Protein AF-A0A1J8PV19-F1 (afdb_monomer)

Mean predicted aligned error: 11.36 Å

Organism: NCBI:txid180088

Sequence (91 aa):
MSETQLAPNIYTIENNLWKKQLVSVGGEDAIVGCQRLVGGTQSWKLEYKDGYATFQGMPPYLAEGKYIALDSTASCRFALCVASNTKSESN

Foldseek 3Di:
DDPPPDDQQKDWDFDPVDDGWTFWADPPQATDTHNDDVLIFGIWRWDADPNDIWTATPPDHPRHRWTFDQDPVRHGGIDPDDPPPPPPPDD

Nearest PDB structures (foldseek):
  3ah1-assembly2_B  TM=7.247E-01  e=1.270E-01  Clostridium botulinum
  3bao-assembly1_A  TM=7.782E-01  e=1.993E-01  Homo sapiens
  3fjf-assembly1_A  TM=7.783E-01  e=3.129E-01  Homo sapiens
  3cqa-assembly3_A  TM=8.138E-01  e=2.958E-01  unclassified
  1m16-assembly2_B  TM=8.202E-01  e=6.154E-01  Homo sapiens

Radius of gyration: 15.47 Å; Cα contacts (8 Å, |Δi|>4): 160; chains: 1; bounding box: 48×34×26 Å

Secondary structure (DSSP, 8-state):
---------EE--EESSSTTEEEEE-GGGBEEEES--TTSB--EEEEEETTEEEEEEPTTSTTBT-EEEE-TTS-EEEE------------

pLDDT: mean 71.59, std 16.85, range [37.75, 89.69]

Solvent-accessible surface area (backbone atoms only — not comparable to full-atom values): 5758 Å² total; per-residue (Å²): 131,84,82,72,78,69,66,83,56,68,43,68,54,71,43,83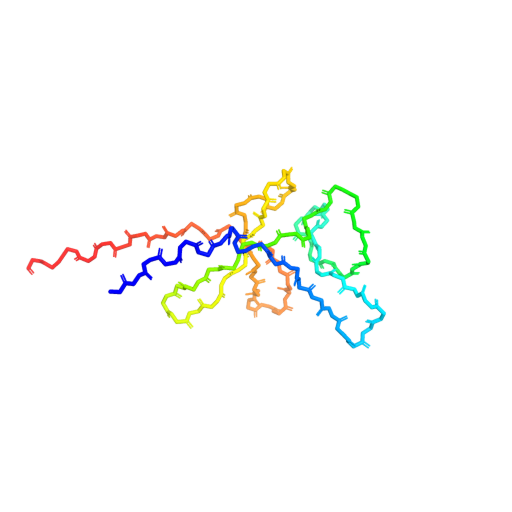,91,50,85,71,18,28,49,26,34,52,80,92,54,37,73,44,75,35,76,76,59,90,79,30,25,50,45,25,39,64,47,80,54,100,93,38,81,43,42,28,26,37,79,98,25,86,37,46,82,34,34,76,42,76,44,95,82,74,47,69,38,63,46,88,77,76,82,78,81,76,76,82,82,84,128

Structure (mmCIF, N/CA/C/O backbone):
data_AF-A0A1J8PV19-F1
#
_entry.id   AF-A0A1J8PV19-F1
#
loop_
_atom_site.group_PDB
_atom_site.id
_atom_site.type_symbol
_atom_site.label_atom_id
_atom_site.label_alt_id
_atom_site.label_comp_id
_atom_site.label_asym_id
_atom_site.label_entity_id
_atom_site.label_seq_id
_atom_site.pdbx_PDB_ins_code
_atom_site.Cartn_x
_atom_site.Cartn_y
_atom_site.Cartn_z
_atom_site.occupancy
_atom_site.B_iso_or_equiv
_atom_site.auth_seq_id
_atom_site.auth_comp_id
_atom_site.auth_asym_id
_atom_site.auth_atom_id
_atom_site.pdbx_PDB_model_num
ATOM 1 N N . MET A 1 1 ? -27.682 15.571 8.556 1.00 39.75 1 MET A N 1
ATOM 2 C CA . MET A 1 1 ? -26.277 15.147 8.394 1.00 39.75 1 MET A CA 1
ATOM 3 C C . MET A 1 1 ? -25.882 15.516 6.976 1.00 39.75 1 MET A C 1
ATOM 5 O O . MET A 1 1 ? -26.501 14.981 6.067 1.00 39.75 1 MET A O 1
ATOM 9 N N . SER A 1 2 ? -25.004 16.502 6.759 1.00 41.09 2 SER A N 1
ATOM 10 C CA . SER A 1 2 ? -24.560 16.809 5.394 1.00 41.09 2 SER A CA 1
ATOM 11 C C . SER A 1 2 ? -23.551 15.748 4.976 1.00 41.09 2 SER A C 1
ATOM 13 O O . SER A 1 2 ? -22.496 15.614 5.598 1.00 41.09 2 SER A O 1
ATOM 15 N N . GLU A 1 3 ? -23.886 14.985 3.942 1.00 49.72 3 GLU A N 1
ATOM 16 C CA . GLU A 1 3 ? -22.932 14.131 3.246 1.00 49.72 3 GLU A CA 1
ATOM 17 C C . GLU A 1 3 ? -21.956 15.037 2.509 1.00 49.72 3 GLU A C 1
ATOM 19 O O . GLU A 1 3 ? -22.105 15.359 1.332 1.00 49.72 3 GLU A O 1
ATOM 24 N N . THR A 1 4 ? -20.970 15.529 3.250 1.00 49.16 4 THR A N 1
ATOM 25 C CA . THR A 1 4 ? -19.800 16.143 2.649 1.00 49.16 4 THR A CA 1
ATOM 26 C C . THR A 1 4 ? -19.137 15.014 1.874 1.00 49.16 4 THR A C 1
ATOM 28 O O . THR A 1 4 ? -18.501 14.151 2.477 1.00 49.16 4 THR A O 1
ATOM 31 N N . GLN A 1 5 ? -19.354 14.962 0.556 1.00 46.38 5 GLN A N 1
ATOM 32 C CA . GLN A 1 5 ? -18.532 14.157 -0.338 1.00 46.38 5 GLN A CA 1
ATOM 33 C C . GLN A 1 5 ? -17.111 14.686 -0.184 1.00 46.38 5 GLN A C 1
ATOM 35 O O . GLN A 1 5 ? -16.716 15.666 -0.814 1.00 46.38 5 GLN A O 1
ATOM 40 N N . LEU A 1 6 ? -16.367 14.084 0.743 1.00 51.62 6 LEU A N 1
ATOM 41 C CA . LEU A 1 6 ? -14.932 14.250 0.826 1.00 51.62 6 LEU A CA 1
ATOM 42 C C . LEU A 1 6 ? -14.417 13.885 -0.567 1.00 51.62 6 LEU A C 1
ATOM 44 O O . LEU A 1 6 ? -14.719 12.801 -1.075 1.00 51.62 6 LEU A O 1
ATOM 48 N N . ALA A 1 7 ? -13.729 14.835 -1.208 1.00 51.56 7 ALA A N 1
ATOM 49 C CA . ALA A 1 7 ? -12.986 14.614 -2.445 1.00 51.56 7 ALA A CA 1
ATOM 50 C C . ALA A 1 7 ? -12.272 13.255 -2.372 1.00 51.56 7 ALA A C 1
ATOM 52 O O . ALA A 1 7 ? -11.914 12.861 -1.260 1.00 51.56 7 ALA A O 1
ATOM 53 N N . PRO A 1 8 ? -12.075 12.527 -3.492 1.00 58.16 8 PRO A N 1
ATOM 54 C CA . PRO A 1 8 ? -11.499 11.187 -3.453 1.00 58.16 8 PRO A CA 1
ATOM 55 C C . PRO A 1 8 ? -10.289 11.194 -2.519 1.00 58.16 8 PRO A C 1
ATOM 57 O O . PRO A 1 8 ? -9.323 11.917 -2.753 1.00 58.16 8 PRO A O 1
ATOM 60 N N . ASN A 1 9 ? -10.442 10.470 -1.409 1.00 72.69 9 ASN A N 1
ATOM 61 C CA . ASN A 1 9 ? -9.574 10.454 -0.238 1.00 72.69 9 ASN A CA 1
ATOM 62 C C . ASN A 1 9 ? -8.264 9.735 -0.604 1.00 72.69 9 ASN A C 1
ATOM 64 O O . ASN A 1 9 ? -8.004 8.609 -0.176 1.00 72.69 9 ASN A O 1
ATOM 68 N N . ILE A 1 10 ? -7.504 10.358 -1.507 1.00 84.12 10 ILE A N 1
ATOM 69 C CA . ILE A 1 10 ? -6.248 9.867 -2.055 1.00 84.12 10 ILE A CA 1
ATOM 70 C C . ILE A 1 10 ? -5.132 10.421 -1.183 1.00 84.12 10 ILE A C 1
ATOM 72 O O . ILE A 1 10 ? -4.913 11.629 -1.110 1.00 84.12 10 ILE A O 1
ATOM 76 N N . TYR A 1 11 ? -4.408 9.512 -0.550 1.00 87.31 11 TYR A N 1
ATOM 77 C CA . TYR A 1 11 ? -3.330 9.814 0.372 1.00 87.31 11 TYR A CA 1
ATOM 78 C C . TYR A 1 11 ? -2.016 9.197 -0.096 1.00 87.31 11 TYR A C 1
ATOM 80 O O . TYR A 1 11 ? -1.978 8.243 -0.874 1.00 87.31 11 TYR A O 1
ATOM 88 N N . THR A 1 12 ? -0.923 9.731 0.433 1.00 89.00 12 THR A N 1
ATOM 89 C CA . THR A 1 12 ? 0.407 9.119 0.405 1.00 89.00 12 THR A CA 1
ATOM 90 C C . THR A 1 12 ? 0.767 8.666 1.815 1.00 89.00 12 THR A C 1
ATOM 92 O O . THR A 1 12 ? 0.427 9.353 2.778 1.00 89.00 12 THR A O 1
ATOM 95 N N . ILE A 1 13 ? 1.493 7.559 1.951 1.00 88.62 13 ILE A N 1
ATOM 96 C CA . ILE A 1 13 ? 2.051 7.131 3.240 1.00 88.62 13 ILE A CA 1
ATOM 97 C C . ILE A 1 13 ? 3.536 7.500 3.239 1.00 88.62 13 ILE A C 1
ATOM 99 O O . ILE A 1 13 ? 4.296 6.984 2.419 1.00 88.62 13 ILE A O 1
ATOM 103 N N . GLU A 1 14 ? 3.940 8.410 4.126 1.00 88.56 14 GLU A N 1
ATOM 104 C CA . GLU A 1 14 ? 5.319 8.900 4.242 1.00 88.56 14 GLU A CA 1
ATOM 105 C C . GLU A 1 14 ? 6.005 8.306 5.477 1.00 88.56 14 GLU A C 1
ATOM 107 O O . GLU A 1 14 ? 5.477 8.331 6.589 1.00 88.56 14 GLU A O 1
ATOM 112 N N . ASN A 1 15 ? 7.212 7.786 5.280 1.00 82.38 15 ASN A N 1
ATOM 113 C CA . ASN A 1 15 ? 8.134 7.464 6.352 1.00 82.38 15 ASN A CA 1
ATOM 114 C C . ASN A 1 15 ? 8.961 8.713 6.689 1.00 82.38 15 ASN A C 1
ATOM 116 O O . ASN A 1 15 ? 9.815 9.129 5.905 1.00 82.38 15 ASN A O 1
ATOM 120 N N . ASN A 1 16 ? 8.716 9.265 7.880 1.00 79.69 16 ASN A N 1
ATOM 121 C CA . ASN A 1 16 ? 9.373 10.471 8.391 1.00 79.69 16 ASN A CA 1
ATOM 122 C C . ASN A 1 16 ? 10.678 10.195 9.163 1.00 79.69 16 ASN A C 1
ATOM 124 O O . ASN A 1 16 ? 11.362 11.140 9.553 1.00 79.69 16 ASN A O 1
ATOM 128 N N . LEU A 1 17 ? 11.028 8.925 9.409 1.00 74.56 17 LEU A N 1
ATOM 129 C CA . LEU A 1 17 ? 12.267 8.541 10.102 1.00 74.56 17 LEU A CA 1
ATOM 130 C C . LEU A 1 17 ? 13.487 8.581 9.171 1.00 74.56 17 LEU A C 1
ATOM 132 O O . LEU A 1 17 ? 14.611 8.796 9.624 1.00 74.56 17 LEU A O 1
ATOM 136 N N . TRP A 1 18 ? 13.272 8.404 7.867 1.00 64.38 18 TRP A N 1
ATOM 137 C CA . TRP A 1 18 ? 14.296 8.499 6.826 1.00 64.38 18 TRP A CA 1
ATOM 138 C C . TRP A 1 18 ? 13.912 9.571 5.800 1.00 64.38 18 TRP A C 1
ATOM 140 O O . TRP A 1 18 ? 12.764 9.992 5.738 1.00 64.38 18 TRP A O 1
ATOM 150 N N . LYS A 1 19 ? 14.873 10.058 5.000 1.00 72.75 19 LYS A N 1
ATOM 151 C CA . LYS A 1 19 ? 14.660 11.116 3.987 1.00 72.75 19 LYS A CA 1
ATOM 152 C C . LYS A 1 19 ? 13.368 10.884 3.184 1.00 72.75 19 LYS A C 1
ATOM 154 O O . LYS A 1 19 ? 13.405 10.019 2.321 1.00 72.75 19 LYS A O 1
ATOM 159 N N . LYS A 1 20 ? 12.302 11.668 3.408 1.00 79.56 20 LYS A N 1
ATOM 160 C CA . LYS A 1 20 ? 11.017 11.667 2.664 1.00 79.56 20 LYS A CA 1
ATOM 161 C C . LYS A 1 20 ? 10.790 10.424 1.790 1.00 79.56 20 LYS A C 1
ATOM 163 O O . LYS A 1 20 ? 10.859 10.510 0.563 1.00 79.56 20 LYS A O 1
ATOM 168 N N . GLN A 1 21 ? 10.615 9.255 2.407 1.00 85.00 21 GLN A N 1
ATOM 169 C CA . GLN A 1 21 ? 10.369 8.017 1.666 1.00 85.00 21 GLN A CA 1
ATOM 170 C C . GLN A 1 2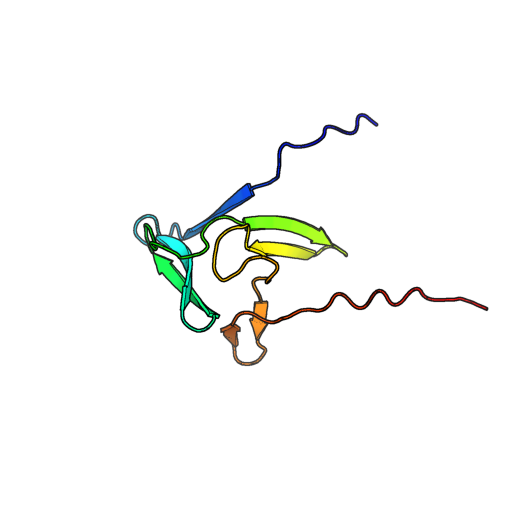1 ? 8.876 7.732 1.661 1.00 85.00 21 GLN A C 1
ATOM 172 O O . GLN A 1 21 ? 8.261 7.596 2.712 1.00 85.00 21 GLN A O 1
ATOM 177 N N . LEU A 1 22 ? 8.296 7.614 0.478 1.00 88.44 22 LEU A N 1
ATOM 178 C CA . LEU A 1 22 ? 6.921 7.192 0.296 1.00 88.44 22 LEU A CA 1
ATOM 179 C C . LEU A 1 22 ? 6.858 5.668 0.228 1.00 88.44 22 LEU A C 1
ATOM 181 O O . LEU A 1 22 ? 7.707 5.024 -0.397 1.00 88.44 22 LEU A O 1
ATOM 185 N N . VAL A 1 23 ? 5.824 5.100 0.838 1.00 87.81 23 VAL A N 1
ATOM 186 C CA . VAL A 1 23 ? 5.466 3.696 0.640 1.00 87.81 23 VAL A CA 1
ATOM 187 C C . VAL A 1 23 ? 5.002 3.526 -0.802 1.00 87.81 23 VAL A C 1
ATOM 189 O O . VAL A 1 23 ? 4.056 4.185 -1.241 1.00 87.81 23 VAL A O 1
ATOM 192 N N . SER A 1 24 ? 5.688 2.652 -1.533 1.00 87.69 24 SER A N 1
ATOM 193 C CA . SER A 1 24 ? 5.408 2.334 -2.925 1.00 87.69 24 SER A CA 1
ATOM 194 C C . SER A 1 24 ? 5.316 0.833 -3.146 1.00 87.69 24 SER A C 1
ATOM 19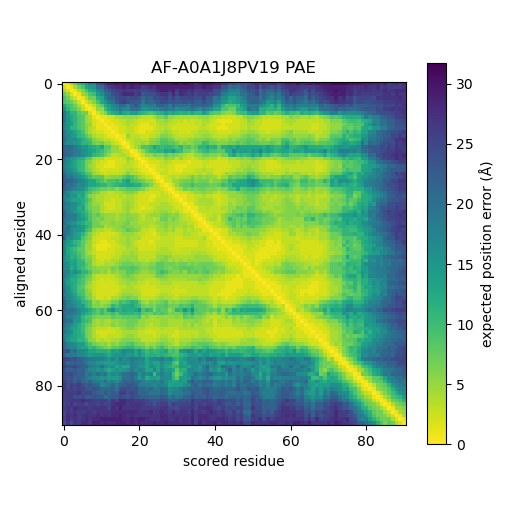6 O O . SER A 1 24 ? 5.959 0.055 -2.443 1.00 87.69 24 SER A O 1
ATOM 198 N N . VAL A 1 25 ? 4.583 0.436 -4.183 1.00 83.19 25 VAL A N 1
ATOM 199 C CA . VAL A 1 25 ? 4.577 -0.945 -4.693 1.00 83.19 25 VAL A CA 1
ATOM 200 C C 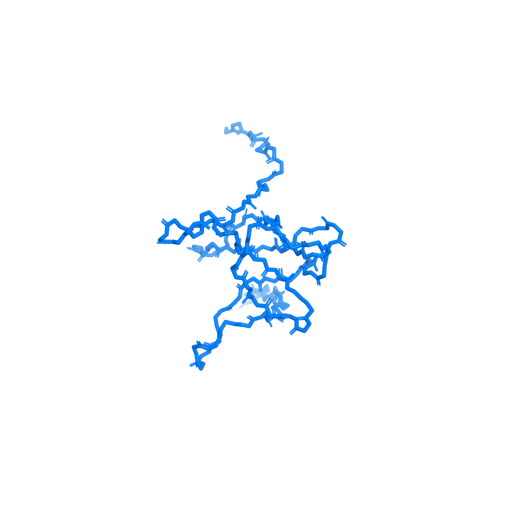. VAL A 1 25 ? 5.403 -1.026 -5.956 1.00 83.19 25 VAL A C 1
ATOM 202 O O . VAL A 1 25 ? 5.115 -0.295 -6.906 1.00 83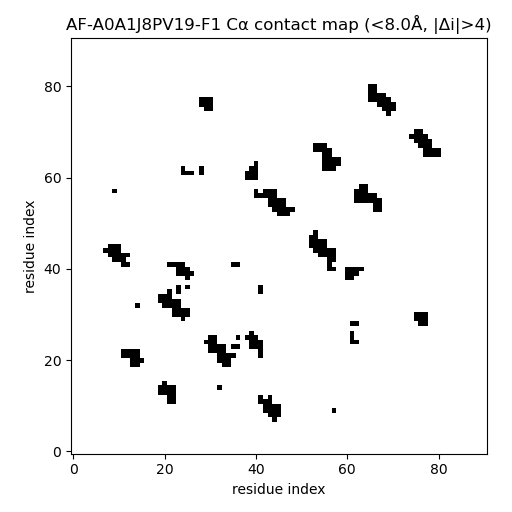.19 25 VAL A O 1
ATOM 205 N N . GLY A 1 26 ? 6.432 -1.870 -5.943 1.00 69.94 26 GLY A N 1
ATOM 206 C CA . GLY A 1 26 ? 7.229 -2.206 -7.122 1.00 69.94 26 GLY A CA 1
ATOM 207 C C . GLY A 1 26 ? 6.714 -3.452 -7.842 1.00 69.94 26 GLY A C 1
ATOM 208 O O . GLY A 1 26 ? 5.633 -3.956 -7.543 1.00 69.94 26 GLY A O 1
ATOM 209 N N . GLY A 1 27 ? 7.499 -3.963 -8.794 1.00 67.44 27 GLY A N 1
ATOM 210 C CA . GLY A 1 27 ? 7.256 -5.292 -9.363 1.00 67.44 27 GLY A CA 1
ATOM 211 C C . GLY A 1 27 ? 7.249 -6.378 -8.278 1.00 67.44 27 GLY A C 1
ATOM 212 O O . GLY A 1 27 ? 7.825 -6.185 -7.209 1.00 67.44 27 GLY A O 1
ATOM 213 N N . GLU A 1 28 ? 6.582 -7.501 -8.557 1.00 72.00 28 GLU A N 1
ATOM 214 C CA . GLU A 1 28 ? 6.452 -8.657 -7.645 1.00 72.00 28 GLU A CA 1
ATOM 215 C C . GLU A 1 28 ? 5.667 -8.396 -6.347 1.00 72.00 28 GLU A C 1
ATOM 217 O O . GLU A 1 28 ? 5.820 -9.130 -5.375 1.00 72.00 28 GLU A O 1
ATOM 222 N N . ASP A 1 29 ? 4.805 -7.373 -6.314 1.00 72.56 29 ASP A N 1
ATOM 223 C CA . ASP A 1 29 ? 3.980 -7.061 -5.138 1.00 72.56 29 ASP A CA 1
ATOM 224 C C . ASP A 1 29 ? 4.815 -6.777 -3.867 1.00 72.56 29 ASP A C 1
ATOM 226 O O . ASP A 1 29 ? 4.389 -7.016 -2.734 1.00 72.56 29 ASP A O 1
ATOM 230 N N . ALA A 1 30 ? 6.021 -6.232 -4.047 1.00 76.94 30 ALA A N 1
ATOM 231 C CA . ALA A 1 30 ? 6.889 -5.817 -2.952 1.00 76.94 30 ALA A CA 1
ATOM 232 C C . ALA A 1 30 ? 6.570 -4.386 -2.487 1.00 76.94 30 ALA A C 1
ATOM 234 O O . ALA A 1 30 ? 6.450 -3.461 -3.300 1.00 76.94 30 ALA A O 1
ATOM 235 N N . ILE A 1 31 ? 6.497 -4.190 -1.165 1.00 80.81 31 ILE A N 1
ATOM 236 C CA . ILE A 1 31 ? 6.399 -2.865 -0.538 1.00 80.81 31 ILE A CA 1
ATOM 237 C C . ILE A 1 31 ? 7.807 -2.305 -0.341 1.00 80.81 31 ILE A C 1
ATOM 239 O O . ILE A 1 31 ? 8.629 -2.891 0.361 1.00 80.81 31 ILE A O 1
ATOM 243 N N . VAL A 1 32 ? 8.071 -1.140 -0.926 1.00 83.06 32 VAL A N 1
ATOM 244 C CA . VAL A 1 32 ? 9.366 -0.458 -0.851 1.00 83.06 32 VAL A CA 1
ATOM 245 C C . VAL A 1 32 ? 9.195 0.993 -0.405 1.00 83.06 32 VAL A C 1
ATOM 247 O O . VAL A 1 32 ? 8.235 1.664 -0.777 1.00 83.06 32 VAL A O 1
ATOM 250 N N . GLY A 1 33 ? 10.142 1.498 0.387 1.00 85.50 33 GLY A N 1
ATOM 251 C CA . GLY A 1 33 ? 10.241 2.921 0.717 1.00 85.50 33 GLY A CA 1
ATOM 252 C C . GLY A 1 33 ? 11.102 3.653 -0.311 1.00 85.50 33 GLY A C 1
ATOM 253 O O . GLY A 1 33 ? 12.270 3.315 -0.490 1.00 85.50 33 GLY A O 1
ATOM 254 N N . CYS A 1 34 ? 10.557 4.660 -0.995 1.00 83.75 34 CYS A N 1
ATOM 255 C CA . CYS A 1 34 ? 11.298 5.428 -2.002 1.00 83.75 34 CYS A CA 1
ATOM 256 C C . CYS A 1 34 ? 10.728 6.841 -2.182 1.00 83.75 34 CYS A C 1
ATOM 258 O O . CYS A 1 34 ? 9.564 7.090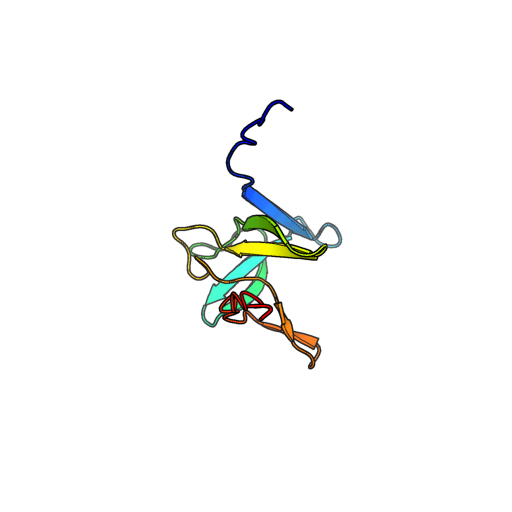 -1.901 1.00 83.75 34 CYS A O 1
ATOM 260 N N . GLN A 1 35 ? 11.526 7.790 -2.675 1.00 84.62 35 GLN A N 1
ATOM 261 C CA . GLN A 1 35 ? 11.019 9.145 -2.953 1.00 84.62 35 GLN A CA 1
ATOM 262 C C . GLN A 1 35 ? 10.006 9.149 -4.104 1.00 84.62 35 GLN A C 1
ATOM 264 O O . GLN A 1 35 ? 8.979 9.819 -4.044 1.00 84.62 35 GLN A O 1
ATOM 269 N N . ARG A 1 36 ? 10.293 8.379 -5.155 1.00 83.44 36 ARG A N 1
ATOM 270 C CA . ARG A 1 36 ? 9.437 8.201 -6.324 1.00 83.44 36 ARG A CA 1
ATOM 271 C C . ARG A 1 36 ? 9.767 6.866 -6.972 1.00 83.44 36 ARG A C 1
ATOM 273 O O . ARG A 1 36 ? 10.943 6.597 -7.213 1.00 83.44 36 ARG A O 1
ATOM 280 N N . LEU A 1 37 ? 8.748 6.081 -7.303 1.00 78.38 37 LEU A N 1
ATOM 281 C CA . LEU A 1 37 ? 8.905 4.870 -8.103 1.00 78.38 37 LEU A CA 1
ATOM 282 C C . LEU A 1 37 ? 8.133 5.033 -9.406 1.00 78.38 37 LEU A C 1
ATOM 284 O O . LEU A 1 37 ? 6.907 5.107 -9.414 1.00 78.38 37 LEU A O 1
ATOM 288 N N . VAL A 1 38 ? 8.852 5.116 -10.522 1.00 79.00 38 VAL A N 1
ATOM 289 C CA . VAL A 1 38 ? 8.218 5.198 -11.843 1.00 79.00 38 VAL A CA 1
ATOM 290 C C . VAL A 1 38 ? 7.479 3.888 -12.114 1.00 79.00 38 VAL A C 1
ATOM 292 O O . VAL A 1 38 ? 8.067 2.817 -12.006 1.00 79.00 38 VAL A O 1
ATOM 295 N N . GLY A 1 39 ? 6.185 3.979 -12.434 1.00 76.06 39 GLY A N 1
ATOM 296 C CA . GLY A 1 39 ? 5.317 2.812 -12.635 1.00 76.06 39 GLY A CA 1
ATOM 297 C C . GLY A 1 39 ? 4.867 2.118 -11.342 1.00 76.0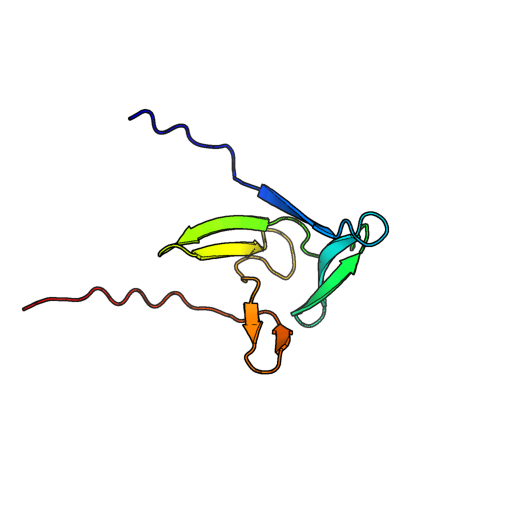6 39 GLY A C 1
ATOM 298 O O . GLY A 1 39 ? 4.113 1.150 -11.412 1.00 76.06 39 GLY A O 1
ATOM 299 N N . GLY A 1 40 ? 5.296 2.609 -10.174 1.00 82.25 40 GLY A N 1
ATOM 300 C CA . GLY A 1 40 ? 4.869 2.105 -8.874 1.00 82.25 40 GLY A CA 1
ATOM 301 C C . GLY A 1 40 ? 3.597 2.775 -8.358 1.00 82.25 40 GLY A C 1
ATOM 302 O O . GLY A 1 40 ? 3.252 3.886 -8.756 1.00 82.25 40 GLY A O 1
ATOM 303 N N . THR A 1 41 ? 2.909 2.106 -7.431 1.00 86.44 41 THR A N 1
ATOM 304 C CA . THR A 1 41 ? 1.723 2.678 -6.766 1.00 86.44 41 THR A CA 1
ATOM 305 C C . THR A 1 41 ? 2.154 3.436 -5.518 1.00 86.44 41 THR A C 1
ATOM 307 O O . THR A 1 41 ? 2.657 2.811 -4.591 1.00 86.44 41 THR A O 1
ATOM 310 N N . GLN A 1 42 ? 1.955 4.757 -5.487 1.00 88.00 42 GLN A N 1
ATOM 311 C CA . GLN A 1 42 ? 2.258 5.622 -4.328 1.00 88.00 42 GLN A CA 1
ATOM 312 C C . GLN A 1 42 ? 1.029 6.399 -3.824 1.00 88.00 42 GLN A C 1
ATOM 314 O O . GLN A 1 42 ? 1.127 7.184 -2.882 1.00 88.00 42 GLN A O 1
ATOM 319 N N . SER A 1 43 ? -0.120 6.187 -4.467 1.00 88.94 43 SER A N 1
ATOM 320 C CA . SER A 1 43 ? -1.395 6.832 -4.166 1.00 88.94 43 SER A CA 1
ATOM 321 C C . SER A 1 43 ? -2.373 5.800 -3.627 1.00 88.94 43 SER A C 1
ATOM 323 O O . SER A 1 43 ? -2.589 4.756 -4.245 1.00 88.94 43 SER A O 1
ATOM 325 N N . TRP A 1 44 ? -2.966 6.114 -2.480 1.00 89.12 44 TRP A N 1
ATOM 326 C CA . TRP A 1 44 ? -3.742 5.177 -1.682 1.00 89.12 44 TRP A CA 1
ATOM 327 C C . TRP A 1 44 ? -5.122 5.737 -1.388 1.00 89.12 44 TRP A C 1
ATOM 329 O O . TRP A 1 44 ? -5.239 6.860 -0.905 1.00 89.12 44 TRP A O 1
ATOM 339 N N . LYS A 1 45 ? -6.164 4.946 -1.621 1.00 89.69 45 LYS A N 1
ATOM 340 C CA . LYS A 1 45 ? -7.495 5.232 -1.093 1.00 89.69 45 LYS A CA 1
ATOM 341 C C . LYS A 1 45 ? -7.553 4.751 0.351 1.00 89.69 45 LYS A C 1
ATOM 343 O O . LYS A 1 45 ? -7.347 3.564 0.601 1.00 89.69 45 LYS A O 1
ATOM 348 N N . LEU A 1 46 ? -7.814 5.664 1.283 1.00 88.50 46 LEU A N 1
ATOM 349 C CA . LEU A 1 46 ? -8.050 5.318 2.685 1.00 88.50 46 LEU A CA 1
ATOM 350 C C . LEU A 1 46 ? -9.540 5.057 2.909 1.00 88.50 46 LEU A C 1
ATOM 352 O O . LEU A 1 46 ? -10.369 5.938 2.672 1.00 88.50 46 LEU A O 1
ATOM 356 N N . GLU A 1 47 ? -9.864 3.871 3.413 1.00 87.06 47 GLU A N 1
ATOM 357 C CA . GLU A 1 47 ? -11.221 3.494 3.808 1.00 87.06 47 GLU A CA 1
ATOM 358 C C . GLU A 1 47 ? -11.233 2.926 5.227 1.00 87.06 47 GLU A C 1
ATOM 360 O O . GLU A 1 47 ? -10.315 2.207 5.626 1.00 87.06 47 GLU A O 1
ATOM 365 N N . TYR A 1 48 ? -12.296 3.221 5.976 1.00 84.00 48 TYR A N 1
ATOM 366 C CA . TYR A 1 48 ? -12.536 2.654 7.300 1.00 84.00 48 TYR A CA 1
ATOM 367 C C . TYR A 1 48 ? -13.625 1.589 7.207 1.00 84.00 48 TYR A C 1
ATOM 369 O O . TYR A 1 48 ? -14.743 1.884 6.783 1.00 84.00 48 TYR A O 1
ATOM 377 N N . LYS A 1 49 ? -13.310 0.361 7.620 1.00 81.19 49 LYS A N 1
ATOM 378 C CA . LYS A 1 49 ? -14.241 -0.769 7.624 1.00 81.19 49 LYS A CA 1
ATOM 379 C C . LYS A 1 49 ? -14.109 -1.539 8.932 1.00 81.19 49 LYS A C 1
ATOM 381 O O . LYS A 1 49 ? -13.003 -1.890 9.325 1.00 81.19 49 LYS A O 1
ATOM 386 N N . ASP A 1 50 ? -15.229 -1.766 9.614 1.00 86.62 50 ASP A N 1
ATOM 387 C CA . ASP A 1 50 ? -15.305 -2.545 10.860 1.00 86.62 50 ASP A CA 1
ATOM 388 C C . ASP A 1 50 ? -14.333 -2.071 11.964 1.00 86.62 50 ASP A C 1
ATOM 390 O O . ASP A 1 50 ? -13.823 -2.861 12.751 1.00 86.62 50 ASP A O 1
ATOM 394 N N . GLY A 1 51 ? -14.050 -0.763 12.019 1.00 85.12 51 GLY A N 1
ATOM 395 C CA . GLY A 1 51 ? -13.099 -0.169 12.969 1.00 85.12 51 GLY A CA 1
ATOM 396 C C . GLY A 1 51 ? -11.628 -0.220 12.534 1.00 85.12 51 GLY A C 1
ATOM 397 O O . GLY A 1 51 ? -10.767 0.292 13.247 1.00 85.12 51 GLY A O 1
ATOM 398 N N . TYR A 1 52 ? -11.333 -0.769 11.356 1.00 83.81 52 TYR A N 1
ATOM 399 C CA . TYR A 1 52 ? -9.990 -0.856 10.787 1.00 83.81 52 TYR A CA 1
ATOM 400 C C . TYR A 1 52 ? -9.799 0.141 9.643 1.00 83.81 52 TYR A C 1
ATOM 402 O O . TYR A 1 52 ? -10.712 0.386 8.855 1.00 83.81 52 TYR A O 1
ATOM 410 N N . ALA A 1 53 ? -8.592 0.696 9.535 1.00 85.88 53 ALA A N 1
ATOM 411 C CA . ALA A 1 53 ? -8.169 1.485 8.384 1.00 85.88 53 ALA A CA 1
ATOM 412 C C . ALA A 1 53 ? -7.568 0.566 7.314 1.00 85.88 53 ALA A C 1
ATOM 414 O O . ALA A 1 53 ? -6.741 -0.294 7.616 1.00 85.88 53 ALA A O 1
ATOM 415 N N . THR A 1 54 ? -7.957 0.776 6.061 1.00 87.69 54 THR A N 1
ATOM 416 C CA . THR A 1 54 ? -7.444 0.045 4.901 1.00 87.69 54 THR A CA 1
ATOM 417 C C . THR A 1 54 ? -6.895 1.021 3.869 1.00 87.69 54 THR A C 1
ATOM 419 O O . THR A 1 54 ? -7.426 2.117 3.693 1.00 87.69 54 THR A O 1
ATOM 422 N N . PHE A 1 55 ? -5.818 0.619 3.197 1.00 88.69 55 PHE A N 1
ATOM 423 C CA . PHE A 1 55 ? -5.181 1.391 2.134 1.00 88.69 55 PHE A CA 1
ATOM 424 C C . PHE A 1 55 ? -5.233 0.578 0.848 1.00 88.69 55 PHE A C 1
ATOM 426 O O . PHE A 1 55 ? -4.542 -0.437 0.734 1.00 88.69 55 PHE A O 1
ATOM 433 N N . GLN A 1 56 ? -6.060 1.016 -0.098 1.00 89.50 56 GLN A N 1
ATOM 434 C CA . GLN A 1 56 ? -6.193 0.389 -1.409 1.00 89.50 56 GLN A CA 1
ATOM 435 C C . GLN A 1 56 ? -5.344 1.135 -2.440 1.00 89.50 56 GLN A C 1
ATOM 437 O O . GLN A 1 56 ? -5.368 2.367 -2.487 1.00 89.50 56 GLN A O 1
ATOM 442 N N . GLY A 1 57 ? -4.597 0.411 -3.270 1.00 88.19 57 GLY A N 1
ATOM 443 C CA . GLY A 1 57 ? -3.840 1.011 -4.365 1.00 88.19 57 GLY A CA 1
ATOM 444 C C . GLY A 1 57 ? -4.767 1.624 -5.416 1.00 88.19 57 GLY A C 1
ATOM 445 O O . GLY A 1 57 ? -5.746 1.000 -5.832 1.00 88.19 57 GLY A O 1
ATOM 446 N N . MET A 1 58 ? -4.467 2.856 -5.833 1.00 85.81 58 MET A N 1
ATOM 447 C CA . MET A 1 58 ? -5.245 3.576 -6.845 1.00 85.81 58 MET A CA 1
ATOM 448 C C . MET A 1 58 ? -4.730 3.323 -8.276 1.00 85.81 58 MET A C 1
ATOM 450 O O . MET A 1 58 ? -3.523 3.131 -8.463 1.00 85.81 58 MET A O 1
ATOM 454 N N . PRO A 1 59 ? -5.617 3.388 -9.290 1.00 73.62 59 PRO A N 1
ATOM 455 C CA . PRO A 1 59 ? -5.232 3.353 -10.700 1.00 73.62 59 PRO A CA 1
ATOM 456 C C . PRO A 1 59 ? -4.187 4.425 -11.052 1.00 73.62 59 PRO A C 1
ATOM 458 O O . PRO A 1 59 ? -4.128 5.467 -10.386 1.00 73.62 59 PRO A O 1
ATOM 461 N N . PRO A 1 60 ? -3.418 4.256 -12.144 1.00 69.81 60 PRO A N 1
ATOM 462 C CA . PRO A 1 60 ? -3.402 3.126 -13.088 1.00 69.81 60 PRO A CA 1
ATOM 463 C C . PRO A 1 60 ? -2.278 2.106 -12.802 1.00 69.81 60 PRO A C 1
ATOM 465 O O . PRO A 1 60 ? -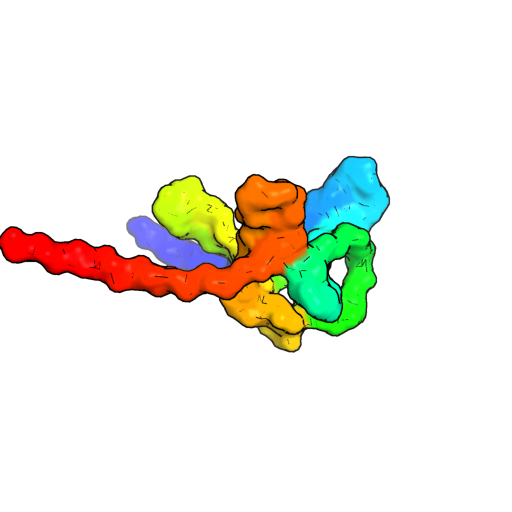1.700 1.531 -13.725 1.00 69.81 60 PRO A O 1
ATOM 468 N N . TYR A 1 61 ? -1.858 1.966 -11.546 1.00 72.88 61 TYR A N 1
ATOM 469 C CA . TYR A 1 61 ? -0.592 1.315 -11.202 1.00 72.88 61 TYR A CA 1
ATOM 470 C C . TYR A 1 61 ? -0.766 -0.147 -10.756 1.00 72.88 61 TYR A C 1
ATOM 472 O O . TYR A 1 61 ? -1.871 -0.606 -10.491 1.00 72.88 61 TYR A O 1
ATOM 480 N N . LEU A 1 62 ? 0.348 -0.885 -10.646 1.00 72.44 62 LEU A N 1
ATOM 481 C CA . LEU A 1 62 ? 0.399 -2.342 -10.402 1.00 72.44 62 LEU A CA 1
ATOM 482 C C . LEU A 1 62 ? -0.434 -2.861 -9.213 1.00 72.44 62 LEU A C 1
ATOM 484 O O . LEU A 1 62 ? -0.788 -4.040 -9.185 1.00 72.44 62 LEU A O 1
ATOM 488 N N . ALA A 1 63 ? -0.725 -2.010 -8.227 1.00 76.38 63 ALA A N 1
ATOM 489 C CA . ALA A 1 63 ? -1.479 -2.375 -7.033 1.00 76.38 63 ALA A CA 1
ATOM 490 C C . ALA A 1 63 ? -2.937 -1.894 -7.055 1.00 76.38 63 ALA A C 1
ATOM 492 O O . ALA A 1 63 ? -3.582 -1.902 -6.008 1.00 76.38 63 ALA A O 1
ATOM 493 N N . GLU A 1 64 ? -3.462 -1.474 -8.211 1.00 84.88 64 GLU A N 1
ATOM 494 C CA . GLU A 1 64 ? -4.869 -1.102 -8.360 1.00 84.88 64 GLU A CA 1
ATOM 495 C C . GLU A 1 64 ? -5.786 -2.192 -7.788 1.00 84.88 64 GLU A C 1
ATOM 497 O O . GLU A 1 64 ? -5.683 -3.373 -8.126 1.00 84.88 64 GLU A O 1
ATOM 502 N N . GLY A 1 65 ? -6.655 -1.797 -6.858 1.00 82.12 65 GLY A N 1
ATOM 503 C CA . GLY A 1 65 ? -7.595 -2.707 -6.210 1.00 82.12 65 GLY A CA 1
ATOM 504 C C . GLY A 1 65 ? -7.000 -3.587 -5.100 1.00 82.12 65 GLY A C 1
ATOM 505 O O . GLY A 1 65 ? -7.768 -4.159 -4.326 1.00 82.12 65 GLY A O 1
ATOM 506 N N . LYS A 1 66 ? -5.667 -3.672 -4.974 1.00 85.06 66 LYS A N 1
ATOM 507 C CA . LYS A 1 66 ? -4.970 -4.428 -3.919 1.00 85.06 66 LYS A CA 1
ATOM 508 C C . LYS A 1 66 ? -4.858 -3.612 -2.633 1.00 85.06 66 LYS A C 1
ATOM 510 O O . LYS A 1 66 ? -4.844 -2.382 -2.666 1.00 85.06 66 LYS A O 1
ATOM 515 N N . TYR A 1 67 ? -4.714 -4.303 -1.503 1.00 86.38 67 TYR A N 1
ATOM 516 C CA . TYR A 1 67 ? -4.630 -3.692 -0.176 1.00 86.38 67 TYR A CA 1
ATOM 517 C C . TYR A 1 67 ? -3.286 -3.970 0.495 1.00 86.38 67 TYR A C 1
ATOM 519 O O . TYR A 1 67 ? -2.742 -5.070 0.381 1.00 86.38 67 TYR A O 1
ATOM 527 N N . ILE A 1 68 ? -2.774 -2.987 1.238 1.00 85.06 68 ILE A N 1
ATOM 528 C CA . ILE A 1 68 ? -1.618 -3.196 2.117 1.00 85.06 68 ILE A CA 1
ATOM 529 C C . ILE A 1 68 ? -2.016 -4.177 3.226 1.00 85.06 68 ILE A C 1
ATOM 531 O O . ILE A 1 68 ? -2.982 -3.935 3.950 1.00 85.06 68 ILE A O 1
ATOM 535 N N . ALA A 1 69 ? -1.251 -5.257 3.376 1.00 80.19 69 ALA A N 1
ATOM 536 C CA . ALA A 1 69 ? -1.430 -6.244 4.429 1.00 80.19 69 ALA A CA 1
ATOM 537 C C . ALA A 1 69 ? -0.094 -6.554 5.121 1.00 80.19 69 ALA A C 1
ATOM 539 O O . ALA A 1 69 ? 0.988 -6.418 4.547 1.00 80.19 69 ALA A O 1
ATOM 540 N N . LEU A 1 70 ? -0.187 -6.972 6.379 1.00 76.12 70 LEU A N 1
ATOM 541 C CA . LEU A 1 70 ? 0.913 -7.583 7.116 1.00 76.12 70 LEU A CA 1
ATOM 542 C C . LEU A 1 70 ? 0.613 -9.076 7.182 1.00 76.12 70 LEU A C 1
ATOM 544 O O . LEU A 1 70 ? -0.472 -9.453 7.628 1.00 76.12 70 LEU A O 1
ATOM 548 N N . ASP A 1 71 ? 1.532 -9.921 6.723 1.00 72.06 71 ASP A N 1
ATOM 549 C CA . ASP A 1 71 ? 1.374 -11.356 6.931 1.00 72.06 71 ASP A CA 1
ATOM 550 C C . ASP A 1 71 ? 1.829 -11.767 8.340 1.00 72.06 71 ASP A C 1
ATOM 552 O O . ASP A 1 71 ? 2.577 -11.064 9.025 1.00 72.06 71 ASP A O 1
ATOM 556 N N . SER A 1 72 ? 1.364 -12.932 8.795 1.00 64.75 72 SER A N 1
ATOM 557 C CA . SER A 1 72 ? 1.676 -13.474 10.123 1.00 64.75 72 SER A CA 1
ATOM 558 C C . SER A 1 72 ? 3.148 -13.856 10.305 1.00 64.75 72 SER A C 1
ATOM 560 O O . SER A 1 72 ? 3.562 -14.162 11.420 1.00 64.75 72 SER A O 1
ATOM 562 N N . THR A 1 73 ? 3.940 -13.856 9.229 1.00 70.88 73 THR A N 1
ATOM 563 C CA . THR A 1 73 ? 5.394 -14.062 9.276 1.00 70.88 73 THR A CA 1
ATOM 564 C C . THR A 1 73 ? 6.167 -12.751 9.411 1.00 70.88 73 THR A C 1
ATOM 566 O O . THR A 1 73 ? 7.394 -12.755 9.353 1.00 70.88 73 THR A O 1
ATOM 569 N N . ALA A 1 74 ? 5.458 -11.635 9.622 1.00 56.75 74 ALA A N 1
ATOM 570 C CA . ALA A 1 74 ? 6.010 -10.287 9.670 1.00 56.75 74 ALA A CA 1
ATOM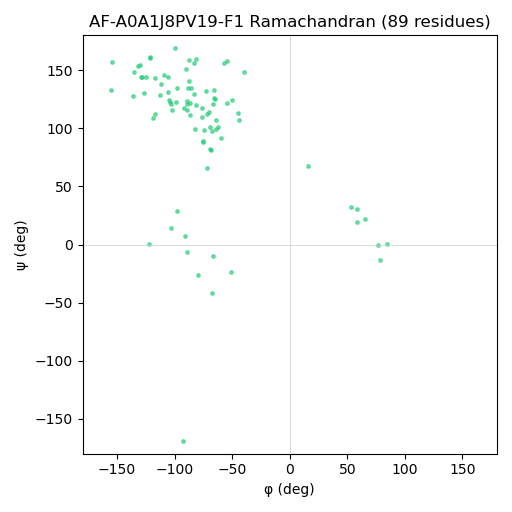 571 C C . ALA A 1 74 ? 6.745 -9.877 8.380 1.00 56.75 74 ALA A C 1
ATOM 573 O O . ALA A 1 74 ? 7.512 -8.912 8.394 1.00 56.75 74 ALA A O 1
ATOM 574 N N . SER A 1 75 ? 6.486 -10.554 7.252 1.00 62.09 75 SER A N 1
ATOM 575 C CA . SER A 1 75 ? 6.795 -9.982 5.947 1.00 62.09 75 SER A CA 1
ATOM 576 C C . SER A 1 75 ? 5.658 -9.062 5.506 1.00 62.09 75 SER A C 1
ATOM 578 O O . SER A 1 75 ? 4.474 -9.396 5.536 1.00 62.09 75 SER A O 1
ATOM 580 N N . CYS A 1 76 ? 6.018 -7.846 5.104 1.00 55.25 76 CYS A N 1
ATOM 581 C CA . CYS A 1 76 ? 5.090 -6.951 4.428 1.00 55.25 76 CYS A CA 1
ATOM 582 C C . CYS A 1 76 ? 4.852 -7.496 3.012 1.00 55.25 76 CYS A C 1
ATOM 584 O O . CYS A 1 76 ? 5.773 -7.488 2.194 1.00 55.25 76 CYS A O 1
ATOM 586 N N . ARG A 1 77 ? 3.638 -7.978 2.720 1.00 54.62 77 ARG A N 1
ATOM 587 C CA . ARG A 1 77 ? 3.234 -8.507 1.404 1.00 54.62 77 ARG A CA 1
ATOM 588 C C . ARG A 1 77 ? 1.855 -7.968 1.021 1.00 54.62 77 ARG A C 1
ATOM 590 O O . ARG A 1 77 ? 1.018 -7.766 1.897 1.00 54.62 77 ARG A O 1
ATOM 597 N N . PHE A 1 78 ? 1.575 -7.776 -0.271 1.00 52.03 78 PHE A N 1
ATOM 598 C CA . PHE A 1 78 ? 0.187 -7.579 -0.710 1.00 52.03 78 PHE A CA 1
ATOM 599 C C . PHE A 1 78 ? -0.571 -8.900 -0.641 1.00 52.03 78 PHE A C 1
ATOM 601 O O . PHE A 1 78 ? -0.112 -9.923 -1.147 1.00 52.03 78 PHE A O 1
ATOM 608 N N . ALA A 1 79 ? -1.758 -8.857 -0.047 1.00 48.72 79 ALA A N 1
ATOM 609 C CA . ALA A 1 79 ? -2.708 -9.954 -0.078 1.00 48.72 79 ALA A CA 1
ATOM 610 C C . ALA A 1 79 ? -3.921 -9.542 -0.915 1.00 48.72 79 ALA A C 1
ATOM 612 O O . ALA A 1 79 ? -4.429 -8.424 -0.798 1.00 48.72 79 ALA A O 1
ATOM 613 N N . LEU A 1 80 ? -4.410 -10.460 -1.749 1.00 41.84 80 LEU A N 1
ATOM 614 C CA . LEU A 1 80 ? -5.712 -10.322 -2.386 1.00 41.84 80 LEU A CA 1
ATOM 615 C C . LEU A 1 80 ? -6.783 -10.625 -1.325 1.00 41.84 80 LEU A C 1
ATOM 617 O O . LEU A 1 80 ? -7.173 -11.777 -1.147 1.00 41.84 80 LEU A O 1
ATOM 621 N N . CYS A 1 81 ? -7.235 -9.627 -0.568 1.00 43.34 81 CYS A N 1
ATOM 622 C CA . CYS A 1 81 ? -8.396 -9.811 0.297 1.00 43.34 81 CYS A CA 1
ATOM 623 C C . CYS A 1 81 ? -9.674 -9.635 -0.534 1.00 43.34 81 CYS A C 1
ATOM 625 O O . CYS A 1 81 ? -10.122 -8.527 -0.817 1.00 43.34 81 CYS A O 1
ATOM 627 N N . VAL A 1 82 ? -10.278 -10.752 -0.944 1.00 37.75 82 VAL A N 1
ATOM 628 C CA . VAL A 1 82 ? -11.666 -10.737 -1.412 1.00 37.75 82 VAL A CA 1
ATOM 629 C C . VAL A 1 82 ? -12.526 -10.469 -0.183 1.00 37.75 82 VAL A C 1
ATOM 631 O O . VAL A 1 82 ? -12.557 -11.283 0.738 1.00 37.75 82 VAL A O 1
ATOM 634 N N . ALA A 1 83 ? -13.192 -9.317 -0.132 1.00 39.94 83 ALA A N 1
ATOM 635 C CA . ALA A 1 83 ? -14.164 -9.042 0.914 1.00 39.94 83 ALA A CA 1
ATOM 636 C C . ALA A 1 83 ? -15.310 -10.061 0.801 1.00 39.94 83 ALA A C 1
ATOM 638 O O . ALA A 1 83 ? -16.190 -9.930 -0.049 1.00 39.94 83 ALA A O 1
ATOM 639 N N . SER A 1 84 ? -15.308 -11.092 1.643 1.00 40.09 84 SER A N 1
ATOM 640 C CA . SER A 1 84 ? -16.456 -11.974 1.807 1.00 40.09 84 SER A CA 1
ATOM 641 C C . SER A 1 84 ? -17.571 -11.185 2.493 1.00 40.09 84 SER A C 1
ATOM 643 O O . SER A 1 84 ? -17.556 -10.968 3.702 1.00 40.09 84 SER A O 1
ATOM 645 N N . ASN A 1 85 ? -18.553 -10.729 1.713 1.00 39.91 85 ASN A N 1
ATOM 646 C CA . ASN A 1 85 ? -19.838 -10.277 2.241 1.00 39.91 85 ASN A CA 1
ATOM 647 C C . ASN A 1 85 ? -20.595 -11.500 2.776 1.00 39.91 85 ASN A C 1
ATOM 649 O O . ASN A 1 85 ? -21.448 -12.065 2.094 1.00 39.91 85 ASN A O 1
ATOM 653 N N . THR A 1 86 ? -20.296 -11.932 3.999 1.00 42.84 86 THR A N 1
ATOM 654 C CA . THR A 1 86 ? -21.203 -12.819 4.730 1.00 42.84 86 THR A CA 1
ATOM 655 C C . THR A 1 86 ? -22.365 -11.976 5.232 1.00 42.84 86 THR A C 1
ATOM 657 O O . THR A 1 86 ? -22.329 -11.417 6.326 1.00 42.84 86 THR A O 1
ATOM 660 N N . LYS A 1 87 ? -23.397 -11.851 4.396 1.00 40.09 87 LYS A N 1
ATOM 661 C CA . LYS A 1 87 ? -24.720 -11.421 4.835 1.00 40.09 87 LYS A CA 1
ATOM 662 C C . LYS A 1 87 ? -25.217 -12.511 5.786 1.00 40.09 87 LYS A C 1
ATOM 664 O O . LYS A 1 87 ? -25.483 -13.627 5.350 1.00 40.09 87 LYS A O 1
ATOM 669 N N . SER A 1 88 ? -25.255 -12.227 7.083 1.00 45.75 88 SER A N 1
ATOM 670 C CA . SER A 1 88 ? -25.883 -13.118 8.054 1.00 45.75 88 SER A CA 1
ATOM 671 C C . SER A 1 88 ? -27.386 -13.116 7.780 1.00 45.75 88 SER A C 1
ATOM 673 O O . SER A 1 88 ? -28.090 -12.185 8.171 1.00 45.75 88 SER A O 1
ATOM 675 N N . GLU A 1 89 ? -27.872 -14.115 7.051 1.00 45.56 89 GLU A N 1
ATOM 676 C CA . GLU A 1 89 ? -29.298 -14.420 7.004 1.00 45.56 89 GLU A CA 1
ATOM 677 C C . GLU A 1 89 ? -29.663 -15.096 8.326 1.00 45.56 89 GLU A C 1
ATOM 679 O O . GLU A 1 89 ? -29.393 -16.272 8.553 1.00 45.56 89 GLU A O 1
ATOM 684 N N . SER A 1 90 ? -30.203 -14.301 9.242 1.00 48.97 90 SER A N 1
ATOM 685 C CA . SER A 1 90 ? -30.905 -14.788 10.421 1.00 48.97 90 SER A CA 1
ATOM 686 C C . SER A 1 90 ? -32.292 -15.275 9.991 1.00 48.97 90 SER A C 1
ATOM 688 O O . SER A 1 90 ? -33.130 -14.445 9.630 1.00 48.97 90 SER A O 1
ATOM 690 N N . ASN A 1 91 ? -32.497 -16.594 10.020 1.00 43.06 91 ASN A N 1
ATOM 691 C CA . ASN A 1 91 ? -33.817 -17.224 10.141 1.00 43.06 91 ASN A CA 1
ATOM 692 C C . ASN A 1 91 ? -34.124 -17.468 11.617 1.00 43.06 91 ASN A C 1
ATOM 694 O O . ASN A 1 91 ? -33.188 -17.895 12.333 1.00 43.06 91 ASN A O 1
#